Protein AF-A0AAW6PK52-F1 (afdb_monomer_lite)

Foldseek 3Di:
DPDLPDDDALADDPPQWAFAFKAKDFPVCSCVQQVFDDPVPFDDDDPCPPDDAGKGWRDPVVNVVVQVCCCPPVVGHMFMKTKTFNDLQPDDDPPQKHKAWPPVDPVGRVTMMIGGHNVCRSRMGIHGDDDDHHDYHDPVRHDD

Secondary structure (DSSP, 8-state):
---------TTS--TTPEEEEEEEEEGGGHHHHHH---GGG-PPSSS-TT-SSEEEBSSTHHHHHHHHHHHHHS---EEEEEEEES-GGGS-BTTTEEEEE-TT-GGGTT-EEEEE-GGGGGGEEEEE-----B-PPPGGGS--

Sequence (144 aa):
MPALLDRPSGDEIVKEWDMVGLHASASENLKSLQANLDPIFQGTRGREFLGPGFYAAPEIDVPTKIAGSIQLYDNKEATIFSVYTKSMARLKLGRDYDFSQFLDMPTQRNQMEIVFRTETYYLMAVRQVRSGRIVLPRSKEAPF

Organism: Pseudomonas putida (NCBI:txid303)

Structure (mmCIF, N/CA/C/O backbone):
data_AF-A0AAW6PK52-F1
#
_entry.id   AF-A0AAW6PK52-F1
#
loop_
_atom_site.group_PDB
_atom_site.id
_atom_site.type_symbol
_atom_site.label_atom_id
_atom_site.label_alt_id
_atom_site.label_comp_id
_atom_site.label_asym_id
_atom_site.label_entity_id
_atom_site.label_seq_id
_atom_site.pdbx_PDB_ins_code
_atom_site.Cartn_x
_atom_site.Cartn_y
_atom_site.Cartn_z
_atom_site.occupancy
_atom_site.B_iso_or_equiv
_atom_site.auth_seq_id
_atom_site.auth_comp_id
_atom_site.auth_asym_id
_atom_site.auth_atom_id
_atom_site.pdbx_PDB_model_num
ATOM 1 N N . MET A 1 1 ? -15.810 -24.885 7.264 1.00 34.66 1 MET A N 1
ATOM 2 C CA . MET A 1 1 ? -14.993 -23.919 6.498 1.00 34.66 1 MET A CA 1
ATOM 3 C C . MET A 1 1 ? -15.726 -22.588 6.527 1.00 34.66 1 MET A C 1
ATOM 5 O O . MET A 1 1 ? -16.923 -22.619 6.259 1.00 34.66 1 MET A O 1
ATOM 9 N N . PRO A 1 2 ? -15.110 -21.466 6.934 1.00 36.38 2 PRO A N 1
ATOM 10 C CA . PRO A 1 2 ? -15.804 -20.186 6.894 1.00 36.38 2 PRO A CA 1
ATOM 11 C C . PRO A 1 2 ? -16.074 -19.830 5.430 1.00 36.38 2 PRO A C 1
ATOM 13 O O . PRO A 1 2 ? -15.227 -20.075 4.571 1.00 36.38 2 PRO A O 1
ATOM 16 N N . ALA A 1 3 ? -17.267 -19.310 5.151 1.00 36.22 3 ALA A N 1
ATOM 17 C CA . ALA A 1 3 ? -17.675 -18.918 3.811 1.00 36.22 3 ALA A CA 1
ATOM 18 C C . ALA A 1 3 ? -16.675 -17.911 3.221 1.00 36.22 3 ALA A C 1
ATOM 20 O O . ALA A 1 3 ? -16.301 -16.938 3.881 1.00 36.22 3 ALA A O 1
ATOM 21 N N . LEU A 1 4 ? -16.248 -18.165 1.981 1.00 41.81 4 LEU A N 1
ATOM 22 C CA . LEU A 1 4 ? -15.546 -17.203 1.138 1.00 41.81 4 LEU A CA 1
ATOM 23 C C . LEU A 1 4 ? -16.415 -15.945 1.071 1.00 41.81 4 LEU A C 1
ATOM 25 O O . LEU A 1 4 ? -17.460 -15.944 0.430 1.00 41.81 4 LEU A O 1
ATOM 29 N N . LEU A 1 5 ? -16.025 -14.909 1.813 1.00 50.31 5 LEU A N 1
ATOM 30 C CA . LEU A 1 5 ? -16.656 -13.596 1.755 1.00 50.31 5 LEU A CA 1
ATOM 31 C C . LEU A 1 5 ? -16.760 -13.171 0.288 1.00 50.31 5 LEU A C 1
ATOM 33 O O . LEU A 1 5 ? -15.733 -13.171 -0.389 1.00 50.31 5 LEU A O 1
ATOM 37 N N . ASP A 1 6 ? -17.957 -12.770 -0.157 1.00 51.94 6 ASP A N 1
ATOM 38 C CA . ASP A 1 6 ? -18.175 -12.137 -1.462 1.00 51.94 6 ASP A CA 1
ATOM 39 C C . ASP A 1 6 ? -17.083 -11.088 -1.693 1.00 51.94 6 ASP A C 1
ATOM 41 O O . ASP A 1 6 ? -16.952 -10.109 -0.931 1.00 51.94 6 ASP A O 1
ATOM 45 N N . ARG A 1 7 ? -16.240 -11.363 -2.692 1.00 54.97 7 ARG A N 1
ATOM 46 C CA . ARG A 1 7 ? -15.204 -10.459 -3.176 1.00 54.97 7 ARG A CA 1
ATOM 47 C C . ARG A 1 7 ? -15.644 -9.923 -4.534 1.00 54.97 7 ARG A C 1
ATOM 49 O O . ARG A 1 7 ? -16.070 -10.708 -5.377 1.00 54.97 7 ARG A O 1
ATOM 56 N N . PRO A 1 8 ? -15.513 -8.613 -4.762 1.00 50.69 8 PRO A N 1
ATOM 57 C CA . PRO A 1 8 ? -15.840 -8.011 -6.045 1.00 50.69 8 PRO A CA 1
ATOM 58 C C . PRO A 1 8 ? -14.955 -8.579 -7.152 1.00 50.69 8 PRO A C 1
ATOM 60 O O . PRO A 1 8 ? -13.766 -8.841 -6.936 1.00 50.69 8 PRO A O 1
ATOM 63 N N . SER A 1 9 ? -15.525 -8.704 -8.348 1.00 53.12 9 SER A N 1
ATOM 64 C CA . SER A 1 9 ? -14.800 -9.095 -9.558 1.00 53.12 9 SER A CA 1
ATOM 65 C C . SER A 1 9 ? -13.652 -8.119 -9.893 1.00 53.12 9 SER A C 1
ATOM 67 O O . SER A 1 9 ? -13.562 -7.014 -9.344 1.00 53.12 9 SER A O 1
ATOM 69 N N . GLY A 1 10 ? -12.715 -8.545 -10.751 1.00 54.47 10 GLY A N 1
ATOM 70 C CA . GLY A 1 10 ? -11.453 -7.836 -11.033 1.00 54.47 10 GLY A CA 1
ATOM 71 C C . GLY A 1 10 ? -11.597 -6.419 -11.608 1.00 54.47 10 GLY A C 1
ATOM 72 O O . GLY A 1 10 ? -10.695 -5.604 -11.408 1.00 54.47 10 GLY A O 1
ATOM 73 N N . ASP A 1 11 ? -12.739 -6.111 -12.229 1.00 53.38 11 ASP A N 1
ATOM 74 C CA . ASP A 1 11 ? -12.999 -4.832 -12.911 1.00 53.38 11 ASP A CA 1
ATOM 75 C C . ASP A 1 11 ? -14.077 -3.972 -12.240 1.00 53.38 11 ASP A C 1
ATOM 77 O O . ASP A 1 11 ? -14.268 -2.803 -12.597 1.00 53.38 11 ASP A O 1
ATOM 81 N N . GLU A 1 12 ? -14.778 -4.516 -11.246 1.00 56.22 12 GLU A N 1
ATOM 82 C CA . GLU A 1 12 ? -15.795 -3.763 -10.532 1.00 56.22 12 GLU A CA 1
ATOM 83 C C . GLU A 1 12 ? -15.118 -2.754 -9.601 1.00 56.22 12 GLU A C 1
ATOM 85 O O . GLU A 1 12 ? -14.230 -3.101 -8.811 1.00 56.22 12 GLU A O 1
ATOM 90 N N . ILE A 1 13 ? -15.542 -1.485 -9.688 1.00 54.88 13 ILE A N 1
ATOM 91 C CA . ILE A 1 13 ? -15.312 -0.536 -8.596 1.00 54.88 13 ILE A CA 1
ATOM 92 C C . ILE A 1 13 ? -15.818 -1.244 -7.366 1.00 54.88 13 ILE A C 1
ATOM 94 O O . ILE A 1 13 ? -16.991 -1.622 -7.315 1.00 54.88 13 ILE A O 1
ATOM 98 N N . VAL A 1 14 ? -14.946 -1.403 -6.384 1.00 62.66 14 VAL A N 1
ATOM 99 C CA . VAL A 1 14 ? -15.393 -1.935 -5.125 1.00 62.66 14 VAL A CA 1
ATOM 100 C C . VAL A 1 14 ? -16.189 -0.845 -4.419 1.00 62.66 14 VAL A C 1
ATOM 102 O O . VAL A 1 14 ? -15.660 -0.067 -3.626 1.00 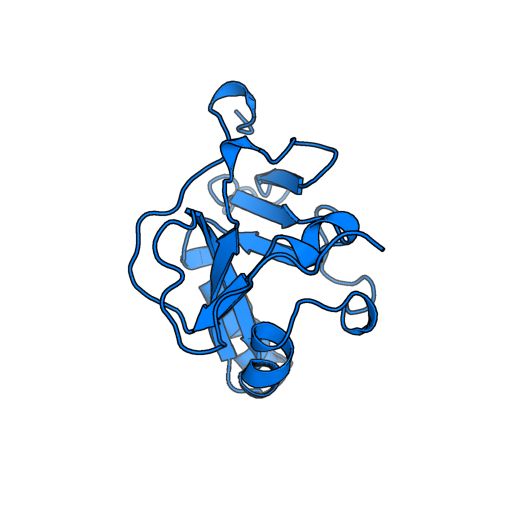62.66 14 VAL A O 1
ATOM 105 N N . LYS A 1 15 ? -17.463 -0.726 -4.800 1.00 64.44 15 LYS A N 1
ATOM 106 C CA . LYS A 1 15 ? -18.406 0.181 -4.165 1.00 64.44 15 LYS A CA 1
ATOM 107 C C . LYS A 1 15 ? -18.409 -0.179 -2.682 1.00 64.44 15 LYS A C 1
ATOM 109 O O . LYS A 1 15 ? -18.396 -1.357 -2.334 1.00 64.44 15 LYS A O 1
ATOM 114 N N . GLU A 1 16 ? -18.374 0.847 -1.838 1.00 79.44 16 GLU A N 1
ATOM 115 C CA . GLU A 1 16 ? -18.416 0.718 -0.374 1.00 79.44 16 GLU A CA 1
ATOM 116 C C . GLU A 1 16 ? -17.134 0.203 0.303 1.00 79.44 16 GLU A C 1
ATOM 118 O O . GLU A 1 16 ? -17.138 0.041 1.520 1.00 79.44 16 GLU A O 1
ATOM 123 N N . TRP A 1 17 ? -16.033 -0.026 -0.424 1.00 89.94 17 TRP A N 1
ATOM 124 C CA . TRP A 1 17 ? -14.738 -0.286 0.216 1.00 89.94 17 TRP A CA 1
ATOM 125 C C . TRP A 1 17 ? -13.913 0.989 0.342 1.00 89.94 17 TRP A C 1
ATOM 127 O O . TRP A 1 17 ? -13.950 1.881 -0.508 1.00 89.94 17 TRP A O 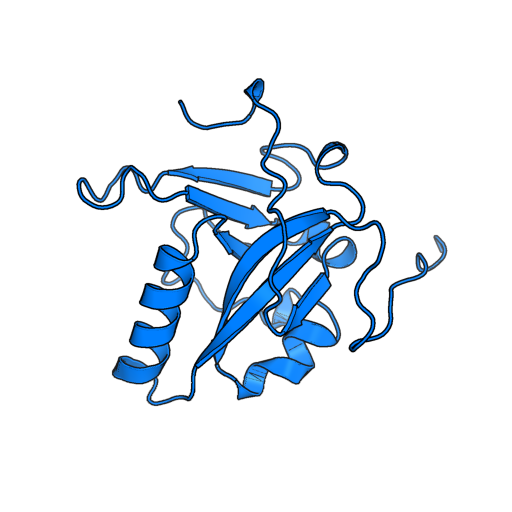1
ATOM 137 N N . ASP A 1 18 ? -13.112 1.027 1.397 1.00 93.06 18 ASP A N 1
ATOM 138 C CA . ASP A 1 18 ? -12.184 2.105 1.673 1.00 93.06 18 ASP A CA 1
ATOM 139 C C . ASP A 1 18 ? -10.969 1.968 0.754 1.00 93.06 18 ASP A C 1
ATOM 141 O O . ASP A 1 18 ? -10.269 0.954 0.781 1.00 93.06 18 ASP A O 1
ATOM 145 N N . MET A 1 19 ? -10.700 2.996 -0.052 1.00 93.88 19 MET A N 1
ATOM 146 C CA . MET A 1 19 ? -9.409 3.140 -0.721 1.00 93.88 19 MET A CA 1
ATOM 147 C C . MET A 1 19 ? -8.388 3.566 0.329 1.00 93.88 19 MET A C 1
ATOM 149 O O . MET A 1 19 ? -8.532 4.628 0.920 1.00 93.88 19 MET A O 1
ATOM 153 N N . VAL A 1 20 ? -7.369 2.754 0.575 1.00 94.62 20 VAL A N 1
ATOM 154 C CA . VAL A 1 20 ? -6.420 2.952 1.686 1.00 94.62 20 VAL A CA 1
ATOM 155 C C . VAL A 1 20 ? -5.040 3.397 1.226 1.00 94.62 20 VAL A C 1
ATOM 157 O O . VAL A 1 20 ? -4.246 3.856 2.036 1.00 94.62 20 VAL A O 1
ATOM 160 N N . GLY A 1 21 ? -4.756 3.315 -0.071 1.00 94.75 21 GLY A N 1
ATOM 161 C CA . GLY A 1 21 ? -3.505 3.817 -0.615 1.00 94.75 21 GLY A CA 1
ATOM 162 C C . GLY A 1 21 ? -3.303 3.457 -2.076 1.00 94.75 21 GLY A C 1
ATOM 163 O O . GLY A 1 21 ? -4.211 2.992 -2.772 1.00 94.75 21 GLY A O 1
ATOM 164 N N . LEU A 1 22 ? -2.079 3.687 -2.518 1.00 94.94 22 LEU A N 1
ATOM 165 C CA . LEU A 1 22 ? -1.605 3.502 -3.874 1.00 94.94 22 LEU A CA 1
ATOM 166 C C . LEU A 1 22 ? -0.359 2.615 -3.860 1.00 94.94 22 LEU A C 1
ATOM 168 O O . LEU A 1 22 ? 0.482 2.733 -2.973 1.00 94.94 22 LEU A O 1
ATOM 172 N N . HIS A 1 23 ? -0.229 1.744 -4.852 1.00 94.00 23 HIS A N 1
ATOM 173 C CA . HIS A 1 23 ? 0.887 0.809 -4.989 1.00 94.00 23 HIS A CA 1
ATOM 174 C C . HIS A 1 23 ? 1.451 0.881 -6.407 1.00 94.00 23 HIS A C 1
ATOM 176 O O . HIS A 1 23 ? 0.679 0.910 -7.358 1.00 94.00 23 HIS A O 1
ATOM 182 N N . ALA A 1 24 ? 2.771 0.884 -6.575 1.00 92.94 24 ALA A N 1
ATOM 183 C CA . ALA A 1 24 ? 3.404 0.815 -7.891 1.00 92.94 24 ALA A CA 1
ATOM 184 C C . ALA A 1 24 ? 4.004 -0.572 -8.130 1.00 92.94 24 ALA A C 1
ATOM 186 O O . ALA A 1 24 ? 4.691 -1.110 -7.266 1.00 92.94 24 ALA A O 1
ATOM 187 N N . SER A 1 25 ? 3.776 -1.129 -9.319 1.00 92.12 25 SER A N 1
ATOM 188 C CA . SER A 1 25 ? 4.364 -2.404 -9.739 1.00 92.12 25 SER A CA 1
ATOM 189 C C . SER A 1 25 ? 4.622 -2.427 -11.243 1.00 92.12 25 SER A C 1
ATOM 191 O O . SER A 1 25 ? 4.135 -1.569 -11.981 1.00 92.12 25 SER A O 1
ATOM 193 N N . ALA A 1 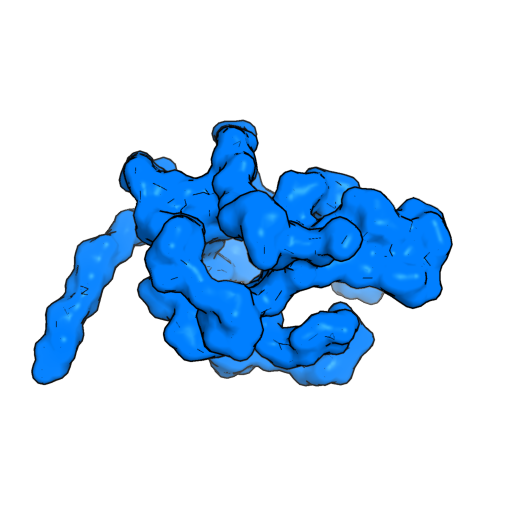26 ? 5.363 -3.430 -11.712 1.00 92.00 26 ALA A N 1
ATOM 194 C CA . ALA A 1 26 ? 5.481 -3.698 -13.139 1.00 92.00 26 ALA A CA 1
ATOM 195 C C . ALA A 1 26 ? 4.103 -4.047 -13.726 1.00 92.00 26 ALA A C 1
ATOM 197 O O . ALA A 1 26 ? 3.320 -4.784 -13.126 1.00 92.00 26 ALA A O 1
ATOM 198 N N . SER A 1 27 ? 3.808 -3.537 -14.918 1.00 91.50 27 SER A N 1
ATOM 199 C CA . SER A 1 27 ? 2.492 -3.655 -15.561 1.00 91.50 27 SER A CA 1
ATOM 200 C C . SER A 1 27 ? 2.107 -5.109 -15.859 1.00 91.50 27 SER A C 1
ATOM 202 O O . SER A 1 27 ? 0.932 -5.463 -15.830 1.00 91.50 27 SER A O 1
ATOM 204 N N . GLU A 1 28 ? 3.093 -5.983 -16.070 1.00 91.25 28 GLU A N 1
ATOM 205 C CA . GLU A 1 28 ? 2.897 -7.430 -16.230 1.00 91.25 28 GLU A CA 1
ATOM 206 C C . GLU A 1 28 ? 2.298 -8.111 -14.984 1.00 91.25 28 GLU A C 1
ATOM 208 O O . GLU A 1 28 ? 1.603 -9.121 -15.111 1.00 91.25 28 GLU A O 1
ATOM 213 N N . ASN A 1 29 ? 2.468 -7.520 -13.794 1.00 88.69 29 ASN A N 1
ATOM 214 C CA . ASN A 1 29 ? 1.899 -8.022 -12.540 1.00 88.69 29 ASN A CA 1
ATOM 215 C C . ASN A 1 29 ? 0.415 -7.660 -12.364 1.00 88.69 29 ASN A C 1
ATOM 217 O O . ASN A 1 29 ? -0.193 -8.044 -11.369 1.00 88.69 29 ASN A O 1
ATOM 221 N N . LEU A 1 30 ? -0.200 -6.934 -13.307 1.00 86.56 30 LEU A N 1
ATOM 222 C CA . LEU A 1 30 ? -1.608 -6.521 -13.233 1.00 86.56 30 LEU A CA 1
ATOM 223 C C . LEU A 1 30 ? -2.534 -7.697 -12.887 1.00 86.56 30 LEU A C 1
ATOM 225 O O . LEU A 1 30 ? -3.320 -7.615 -11.944 1.00 86.56 30 LEU A O 1
ATOM 229 N N . LYS A 1 31 ? -2.414 -8.806 -13.628 1.00 85.38 31 LYS A N 1
ATOM 230 C CA . LYS A 1 31 ? -3.294 -9.969 -13.452 1.00 85.38 31 LYS A CA 1
ATOM 231 C C . LYS A 1 31 ? -3.104 -10.636 -12.093 1.00 85.38 31 LYS A C 1
ATOM 233 O O . LYS A 1 31 ? -4.096 -11.010 -11.478 1.00 85.38 31 LYS A O 1
ATOM 238 N N . SER A 1 32 ? -1.864 -10.779 -11.620 1.00 85.38 32 SER A N 1
ATOM 239 C CA . SER A 1 32 ? -1.595 -11.395 -10.315 1.00 85.38 32 SER A CA 1
ATOM 240 C C . SER A 1 32 ? -2.094 -10.507 -9.176 1.00 85.38 32 SER A C 1
ATOM 242 O O . SER A 1 32 ? -2.820 -10.987 -8.310 1.00 85.38 32 SER A O 1
ATOM 244 N N . LEU A 1 33 ? -1.815 -9.202 -9.230 1.00 86.88 33 LEU A N 1
ATOM 245 C CA . LEU A 1 33 ? -2.265 -8.232 -8.228 1.00 86.88 33 LEU A CA 1
ATOM 246 C C . LEU A 1 33 ? -3.795 -8.142 -8.135 1.00 86.88 33 LEU A C 1
ATOM 248 O O . LEU A 1 33 ? -4.343 -8.044 -7.037 1.00 86.88 33 LEU A O 1
ATOM 252 N N . GLN A 1 34 ? -4.501 -8.194 -9.268 1.00 84.44 34 GLN A N 1
ATOM 253 C CA . GLN A 1 34 ? -5.966 -8.152 -9.286 1.00 84.44 34 GLN A CA 1
ATOM 254 C C . GLN A 1 34 ? -6.618 -9.476 -8.873 1.00 84.44 34 GLN A C 1
ATOM 256 O O . GLN A 1 34 ? -7.730 -9.447 -8.339 1.00 84.44 34 GLN A O 1
ATOM 261 N N . ALA A 1 35 ? -5.958 -10.614 -9.128 1.00 78.38 35 ALA A N 1
ATOM 262 C CA . ALA A 1 35 ? -6.509 -11.937 -8.853 1.00 78.38 35 ALA A CA 1
ATOM 263 C C . ALA A 1 35 ? -6.623 -12.211 -7.353 1.00 78.38 35 ALA A C 1
ATOM 265 O O . ALA A 1 35 ? -7.663 -12.706 -6.937 1.00 78.38 35 ALA A O 1
ATOM 266 N N . ASN A 1 36 ? -5.581 -11.899 -6.575 1.00 74.06 36 ASN A N 1
ATOM 267 C CA . ASN A 1 36 ? -5.530 -11.789 -5.112 1.00 74.06 36 ASN A CA 1
ATOM 268 C C . ASN A 1 36 ? -4.075 -11.498 -4.719 1.00 74.06 36 ASN A C 1
ATOM 270 O O . ASN A 1 36 ? -3.150 -11.970 -5.379 1.00 74.06 36 ASN A O 1
ATOM 274 N N . LEU A 1 37 ? -3.863 -10.807 -3.598 1.00 85.00 37 LEU A N 1
ATOM 275 C CA . LEU A 1 37 ? -2.534 -10.777 -2.997 1.00 85.00 37 LEU A CA 1
ATOM 276 C C . LEU A 1 37 ? -2.189 -12.176 -2.479 1.00 85.00 37 LEU A C 1
ATOM 278 O O . LEU A 1 37 ? -2.881 -12.709 -1.609 1.00 85.00 37 LEU A O 1
ATOM 282 N N . ASP A 1 38 ? -1.127 -12.758 -3.025 1.00 82.69 38 ASP A N 1
ATOM 283 C CA . ASP A 1 38 ? -0.623 -14.064 -2.622 1.00 82.69 38 ASP A CA 1
ATOM 284 C C . ASP A 1 38 ? 0.744 -13.892 -1.939 1.00 82.69 38 ASP A C 1
ATOM 286 O O . ASP A 1 38 ? 1.657 -13.306 -2.536 1.00 82.69 38 ASP A O 1
ATOM 290 N N . PRO A 1 39 ? 0.910 -14.392 -0.701 1.00 80.94 39 PRO A N 1
ATOM 291 C CA . PRO A 1 39 ? 2.185 -14.362 0.007 1.00 80.94 39 PRO A CA 1
ATOM 292 C C . PRO A 1 39 ? 3.350 -14.972 -0.779 1.00 80.94 39 PRO A C 1
ATOM 294 O O . PRO A 1 39 ? 4.485 -14.547 -0.586 1.00 80.94 39 PRO A O 1
ATOM 297 N N . ILE A 1 40 ? 3.100 -15.933 -1.679 1.00 79.94 40 ILE A N 1
ATOM 298 C CA . ILE A 1 40 ? 4.167 -16.576 -2.464 1.00 79.94 40 ILE A CA 1
ATOM 299 C C . ILE A 1 40 ? 4.842 -15.617 -3.451 1.00 79.94 40 ILE A C 1
ATOM 301 O O . ILE A 1 40 ? 5.975 -15.861 -3.858 1.00 79.94 40 ILE A O 1
ATOM 305 N N . PHE A 1 41 ? 4.151 -14.543 -3.850 1.00 77.25 41 PHE A N 1
ATOM 306 C CA . PH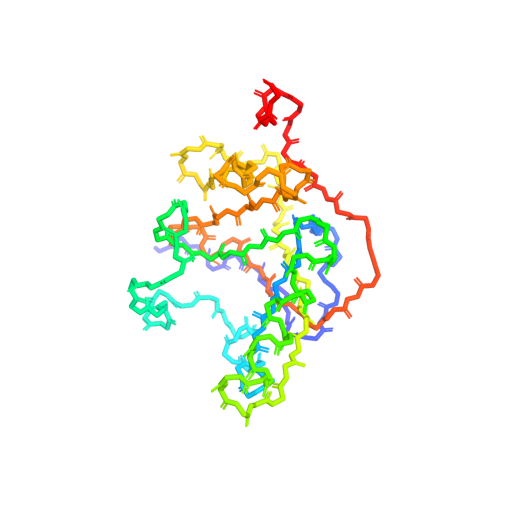E A 1 41 ? 4.686 -13.514 -4.746 1.00 77.25 41 PHE A CA 1
ATOM 307 C C . PHE A 1 41 ? 5.311 -12.345 -3.986 1.00 77.25 41 PHE A C 1
ATOM 309 O O . PHE A 1 41 ? 5.784 -11.391 -4.606 1.00 77.25 41 PHE A O 1
ATOM 316 N N . GLN A 1 42 ? 5.324 -12.399 -2.653 1.00 72.88 42 GLN A N 1
ATOM 317 C CA . GLN A 1 42 ? 6.063 -11.439 -1.861 1.00 72.88 42 GLN A CA 1
ATOM 318 C C . GLN A 1 42 ? 7.560 -11.653 -2.121 1.00 72.88 42 GLN A C 1
ATOM 320 O O . GLN A 1 42 ? 8.111 -12.714 -1.827 1.00 72.88 42 GLN A O 1
ATOM 325 N N . GLY A 1 43 ? 8.195 -10.661 -2.750 1.00 64.69 43 GLY A N 1
ATOM 326 C CA . GLY A 1 43 ? 9.610 -10.721 -3.106 1.00 64.69 43 GLY A CA 1
ATOM 327 C C . GLY A 1 43 ? 10.518 -10.928 -1.890 1.00 64.69 43 GLY A C 1
ATOM 328 O O . GLY A 1 43 ? 10.118 -10.767 -0.738 1.00 64.69 43 GLY A O 1
ATOM 329 N N . THR A 1 44 ? 11.775 -11.282 -2.141 1.00 52.31 44 THR A N 1
ATOM 330 C CA . THR A 1 44 ? 12.788 -11.381 -1.088 1.00 52.31 44 THR A CA 1
ATOM 331 C C . THR A 1 44 ? 13.202 -10.002 -0.564 1.00 52.31 44 THR A C 1
ATOM 333 O O . THR A 1 44 ? 13.181 -9.003 -1.283 1.00 52.31 44 THR A O 1
ATOM 336 N N . ARG A 1 45 ? 13.598 -9.962 0.719 1.00 52.22 45 ARG A N 1
ATOM 337 C CA . ARG A 1 45 ? 14.050 -8.763 1.446 1.00 52.22 45 ARG A CA 1
ATOM 338 C C . ARG A 1 45 ? 15.047 -7.942 0.623 1.00 52.22 45 ARG A C 1
ATOM 340 O O . ARG A 1 45 ? 16.129 -8.424 0.301 1.00 52.22 45 ARG A O 1
ATOM 347 N N . GLY A 1 46 ? 14.703 -6.685 0.351 1.00 50.53 46 GLY A N 1
ATOM 348 C CA . GLY A 1 46 ? 15.604 -5.759 -0.343 1.00 50.53 46 GLY A CA 1
ATOM 349 C C . GLY A 1 46 ? 15.197 -4.285 -0.301 1.00 50.53 46 GLY A C 1
ATOM 350 O O . GLY A 1 46 ? 16.064 -3.427 -0.424 1.00 50.53 46 GLY A O 1
ATOM 351 N N . ARG A 1 47 ? 13.907 -3.971 -0.097 1.00 54.81 47 ARG A N 1
ATOM 352 C CA . ARG A 1 47 ? 13.395 -2.585 0.011 1.00 54.81 47 ARG A CA 1
ATOM 353 C C . ARG A 1 47 ? 12.335 -2.393 1.107 1.00 54.81 47 ARG A C 1
ATOM 355 O O . ARG A 1 47 ? 11.618 -1.403 1.113 1.00 54.81 47 ARG A O 1
ATOM 362 N N . GLU A 1 48 ? 12.219 -3.357 2.014 1.00 63.88 48 GLU A N 1
ATOM 363 C CA . GLU A 1 48 ? 11.196 -3.370 3.059 1.00 63.88 48 GLU A CA 1
ATOM 364 C C . GLU A 1 48 ? 11.648 -2.551 4.279 1.00 63.88 48 GLU A C 1
ATOM 366 O O . GLU A 1 48 ? 12.262 -3.096 5.196 1.00 63.88 48 GLU A O 1
ATOM 371 N N . PHE A 1 49 ? 11.362 -1.247 4.309 1.00 66.00 49 PHE A N 1
ATOM 372 C CA . PHE A 1 49 ? 11.723 -0.389 5.450 1.00 66.00 49 PHE A CA 1
ATOM 373 C C . PHE A 1 49 ? 10.940 -0.724 6.728 1.00 66.00 49 PHE A C 1
ATOM 375 O O . PHE A 1 49 ? 11.446 -0.542 7.831 1.00 66.00 49 PHE A O 1
ATOM 382 N N . LEU A 1 50 ? 9.725 -1.261 6.588 1.00 71.50 50 LEU A N 1
ATOM 383 C CA . LEU A 1 50 ? 8.821 -1.598 7.698 1.00 71.50 50 LEU A CA 1
ATOM 384 C C . LEU A 1 50 ? 8.643 -3.124 7.856 1.00 71.50 50 LEU A C 1
ATOM 386 O O . LEU A 1 50 ? 7.781 -3.612 8.595 1.00 71.50 50 LEU A O 1
ATOM 390 N N . GLY A 1 51 ? 9.502 -3.895 7.181 1.00 78.31 51 GLY A N 1
ATOM 391 C CA . GLY A 1 51 ? 9.498 -5.353 7.178 1.00 78.31 51 GLY A CA 1
ATOM 392 C C . GLY A 1 51 ? 8.518 -5.974 6.173 1.00 78.31 51 GLY A C 1
ATOM 393 O O . GLY A 1 51 ? 7.990 -5.285 5.299 1.00 78.31 51 GLY A O 1
ATOM 394 N N . PRO A 1 52 ? 8.270 -7.288 6.276 1.00 82.75 52 PRO A N 1
ATOM 395 C CA . PRO A 1 52 ? 7.495 -8.009 5.279 1.00 82.75 52 PRO A CA 1
ATOM 396 C C . PRO A 1 52 ? 6.033 -7.560 5.248 1.00 82.75 52 PRO A C 1
ATOM 398 O O . PRO A 1 52 ? 5.361 -7.524 6.284 1.00 82.75 52 PRO A O 1
ATOM 401 N N . GLY A 1 53 ? 5.542 -7.284 4.040 1.00 89.06 53 GLY A N 1
ATOM 402 C CA . GLY A 1 53 ? 4.130 -7.101 3.741 1.00 89.06 53 GLY A CA 1
ATOM 403 C C . GLY A 1 53 ? 3.886 -6.508 2.355 1.00 89.06 53 GLY A C 1
ATOM 404 O O . GLY A 1 53 ? 4.791 -6.401 1.526 1.00 89.06 53 GLY A O 1
ATOM 405 N N . PHE A 1 54 ? 2.641 -6.107 2.120 1.00 91.50 54 PHE A N 1
ATOM 406 C CA . PHE A 1 54 ? 2.229 -5.416 0.907 1.00 91.50 54 PHE A CA 1
ATOM 407 C C . PHE A 1 54 ? 2.207 -3.908 1.152 1.00 91.50 54 PHE A C 1
ATOM 409 O O . PHE A 1 54 ? 1.449 -3.418 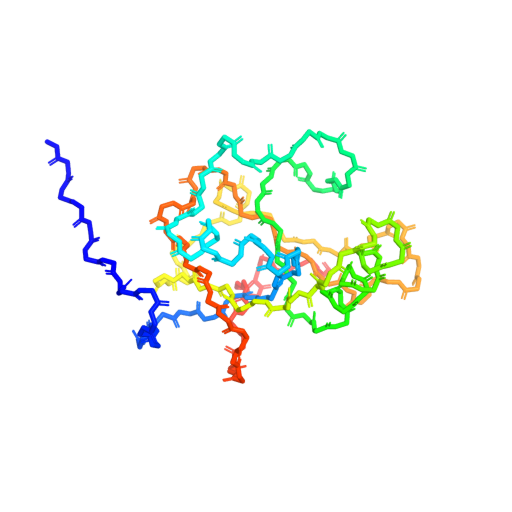1.990 1.00 91.50 54 PHE A O 1
ATOM 416 N N . TYR A 1 55 ? 3.052 -3.188 0.420 1.00 91.50 55 TYR A N 1
ATOM 417 C CA . TYR A 1 55 ? 3.295 -1.762 0.610 1.00 91.50 55 TYR A CA 1
ATOM 418 C C . TYR A 1 55 ? 2.303 -0.920 -0.188 1.00 91.50 55 TYR A C 1
ATOM 420 O O . TYR A 1 55 ? 2.092 -1.155 -1.380 1.00 91.50 55 TYR A O 1
ATOM 428 N N . ALA A 1 56 ? 1.742 0.097 0.451 1.00 93.50 56 ALA A N 1
ATOM 429 C CA . ALA A 1 56 ? 0.956 1.138 -0.188 1.00 93.50 56 ALA A CA 1
ATOM 430 C C . ALA A 1 56 ? 1.280 2.495 0.441 1.00 93.50 56 ALA A C 1
ATOM 432 O O . ALA A 1 56 ? 1.648 2.571 1.608 1.00 93.50 56 ALA A O 1
ATOM 433 N N . ALA A 1 57 ? 1.086 3.573 -0.306 1.00 92.69 57 ALA A N 1
ATOM 434 C CA . ALA A 1 57 ? 1.262 4.931 0.194 1.00 92.69 57 ALA A CA 1
ATOM 435 C C . ALA A 1 57 ? -0.013 5.755 -0.024 1.00 92.69 57 ALA A C 1
ATOM 437 O O . ALA A 1 57 ? -0.671 5.594 -1.059 1.00 92.69 57 ALA A O 1
ATOM 438 N N . PRO A 1 58 ? -0.396 6.623 0.924 1.00 91.88 58 PRO A N 1
ATOM 439 C CA . PRO A 1 58 ? -1.522 7.516 0.730 1.00 91.88 58 PRO A CA 1
ATOM 440 C C . PRO A 1 58 ? -1.189 8.665 -0.233 1.00 91.88 58 PRO A C 1
ATOM 442 O O . PRO A 1 58 ? -2.081 9.160 -0.916 1.00 91.88 58 PRO A O 1
ATOM 445 N N . GLU A 1 59 ? 0.071 9.084 -0.348 1.00 89.94 59 GLU A N 1
ATOM 446 C CA . GLU A 1 59 ? 0.473 10.114 -1.304 1.00 89.94 59 GLU A CA 1
ATOM 447 C C . GLU A 1 59 ? 1.001 9.522 -2.623 1.00 89.94 59 GLU A C 1
ATOM 449 O O . GLU A 1 59 ? 1.714 8.520 -2.649 1.00 89.94 59 GLU A O 1
ATOM 454 N N . ILE A 1 60 ? 0.648 10.149 -3.751 1.00 90.12 60 ILE A N 1
ATOM 455 C CA . ILE A 1 60 ? 0.974 9.666 -5.109 1.00 90.12 60 ILE A CA 1
ATOM 456 C C . ILE A 1 60 ? 2.472 9.737 -5.443 1.00 90.12 60 ILE A C 1
ATOM 458 O O . ILE A 1 60 ? 2.963 9.013 -6.311 1.00 90.12 60 ILE A O 1
ATOM 462 N N . ASP A 1 61 ? 3.222 10.595 -4.767 1.00 89.38 61 ASP A N 1
ATOM 463 C CA . ASP A 1 61 ? 4.644 10.823 -4.992 1.00 89.38 61 ASP A CA 1
ATOM 464 C C . ASP A 1 61 ? 5.506 9.613 -4.615 1.00 89.38 61 ASP A C 1
ATOM 466 O O . ASP A 1 61 ? 6.479 9.339 -5.321 1.00 89.38 61 ASP A O 1
ATOM 470 N N . VAL A 1 62 ? 5.136 8.831 -3.592 1.00 88.56 62 VAL A N 1
ATOM 471 C CA . VAL A 1 62 ? 5.866 7.598 -3.237 1.00 88.56 62 VAL A CA 1
ATOM 472 C C . VAL A 1 62 ? 5.730 6.527 -4.336 1.00 88.56 62 VAL A C 1
ATOM 474 O O . VAL A 1 62 ? 6.756 6.123 -4.892 1.00 88.56 62 VAL A O 1
ATOM 477 N N . PRO A 1 63 ? 4.518 6.116 -4.770 1.00 90.88 63 PRO A N 1
ATOM 478 C CA . PRO A 1 63 ? 4.355 5.182 -5.881 1.00 90.88 63 PRO A CA 1
ATOM 479 C C . PRO A 1 63 ? 4.952 5.709 -7.186 1.00 90.88 63 PRO A C 1
ATOM 481 O O . PRO A 1 63 ? 5.495 4.926 -7.956 1.00 90.88 63 PRO A O 1
ATOM 484 N N . THR A 1 64 ? 4.914 7.022 -7.433 1.00 91.81 64 THR A N 1
ATOM 485 C CA . THR A 1 64 ? 5.525 7.617 -8.635 1.00 91.81 64 THR A CA 1
ATOM 486 C C . THR A 1 64 ? 7.045 7.427 -8.651 1.00 91.81 64 THR A C 1
ATOM 488 O O . THR A 1 64 ? 7.603 7.024 -9.672 1.00 91.81 64 THR A O 1
ATOM 491 N N . LYS A 1 65 ? 7.730 7.640 -7.519 1.00 89.44 65 LYS A N 1
ATOM 492 C CA . LYS A 1 65 ? 9.177 7.374 -7.393 1.00 89.44 65 LYS A CA 1
ATOM 493 C C . LYS A 1 65 ? 9.510 5.894 -7.595 1.00 89.44 65 LYS A C 1
ATOM 495 O O . LYS A 1 65 ? 10.498 5.564 -8.257 1.00 89.44 65 LYS A O 1
ATOM 500 N N . ILE A 1 66 ? 8.687 5.002 -7.043 1.00 89.31 66 ILE A N 1
ATOM 501 C CA . ILE A 1 66 ? 8.856 3.552 -7.204 1.00 89.31 66 ILE A CA 1
ATOM 502 C C . ILE A 1 66 ? 8.642 3.151 -8.669 1.00 89.31 66 ILE A C 1
ATOM 504 O O . ILE A 1 66 ? 9.467 2.426 -9.219 1.00 89.31 66 ILE A O 1
ATOM 508 N N . ALA A 1 67 ? 7.604 3.671 -9.327 1.00 91.31 67 ALA A N 1
ATOM 509 C CA . ALA A 1 67 ? 7.335 3.432 -10.743 1.00 91.31 67 ALA A CA 1
ATOM 510 C C . ALA A 1 67 ? 8.509 3.876 -11.631 1.00 91.31 67 ALA A C 1
ATOM 512 O O . ALA A 1 67 ? 8.967 3.101 -12.469 1.00 91.31 67 ALA A O 1
ATOM 513 N N . GLY A 1 68 ? 9.065 5.068 -11.384 1.00 91.38 68 GLY A N 1
ATOM 514 C CA . GLY A 1 68 ? 10.261 5.538 -12.087 1.00 91.38 68 GLY A CA 1
ATOM 515 C C . GLY A 1 68 ? 11.486 4.648 -11.844 1.00 91.38 68 GLY A C 1
ATOM 516 O O . GLY A 1 68 ? 12.265 4.404 -12.760 1.00 91.38 68 GLY A O 1
ATOM 517 N N . SER A 1 69 ? 11.630 4.095 -10.636 1.00 88.56 69 SER A N 1
ATOM 518 C CA . SER A 1 69 ? 12.703 3.142 -10.322 1.00 88.56 69 SER A CA 1
ATOM 519 C C . SER A 1 69 ? 12.534 1.807 -11.056 1.00 88.56 69 SER A C 1
ATOM 521 O O . SER A 1 69 ? 13.521 1.257 -11.531 1.00 88.56 69 SER A O 1
ATOM 523 N N . ILE A 1 70 ? 11.305 1.293 -11.179 1.00 90.62 70 ILE A N 1
ATOM 524 C CA . ILE A 1 70 ? 11.002 0.078 -11.960 1.00 90.62 70 ILE A CA 1
ATOM 525 C C . ILE A 1 70 ? 11.354 0.304 -13.437 1.00 90.62 70 ILE A C 1
ATOM 527 O O . ILE A 1 70 ? 12.014 -0.528 -14.055 1.00 90.62 70 ILE A O 1
ATOM 531 N N . GLN A 1 71 ? 10.977 1.457 -13.993 1.00 92.50 71 GLN A N 1
ATOM 532 C CA . GLN A 1 71 ? 11.307 1.807 -15.376 1.00 92.50 71 GLN A CA 1
ATOM 533 C C . GLN A 1 71 ? 12.819 1.936 -15.592 1.00 92.50 71 GLN A C 1
ATOM 535 O O . GLN A 1 71 ? 13.346 1.395 -16.559 1.00 92.50 71 GLN A O 1
ATOM 540 N N . LEU A 1 72 ? 13.526 2.612 -14.682 1.00 92.44 72 LEU A N 1
ATOM 541 C CA . LEU A 1 72 ? 14.957 2.883 -14.819 1.00 92.44 72 LEU A CA 1
ATOM 542 C C . LEU A 1 72 ? 15.839 1.649 -14.585 1.00 92.44 72 LEU A C 1
ATOM 544 O O . LEU A 1 72 ? 16.786 1.430 -15.336 1.00 92.44 72 LEU A O 1
ATOM 548 N N . TYR A 1 73 ? 15.572 0.881 -13.527 1.00 90.94 73 TYR A N 1
ATOM 549 C CA . TYR A 1 73 ? 16.465 -0.193 -13.077 1.00 90.94 73 TYR A CA 1
ATOM 550 C C . TYR A 1 73 ? 16.030 -1.577 -13.547 1.00 90.94 73 TYR A C 1
ATOM 552 O O . TYR A 1 73 ? 16.888 -2.409 -13.839 1.00 90.94 73 TYR A O 1
ATOM 560 N N . ASP A 1 74 ? 14.722 -1.815 -13.654 1.00 88.19 74 ASP A N 1
ATOM 561 C CA . ASP A 1 74 ? 14.197 -3.120 -14.056 1.00 88.19 74 ASP A CA 1
ATOM 562 C C . ASP A 1 74 ? 13.866 -3.158 -15.559 1.00 88.19 74 ASP A C 1
ATOM 564 O O . ASP A 1 74 ? 13.581 -4.230 -16.090 1.00 88.19 74 ASP A O 1
ATOM 568 N N . ASN A 1 75 ? 13.928 -2.007 -16.249 1.00 92.75 75 ASN A N 1
ATOM 569 C CA . ASN A 1 75 ? 13.590 -1.832 -17.667 1.00 92.75 75 ASN A CA 1
ATOM 570 C C . ASN A 1 75 ? 12.194 -2.388 -18.012 1.00 92.75 75 ASN A C 1
ATOM 572 O O . ASN A 1 75 ? 12.005 -3.093 -19.006 1.00 92.75 75 ASN A O 1
ATOM 576 N N . LYS A 1 76 ? 11.217 -2.106 -17.143 1.00 92.56 76 LYS A N 1
ATOM 577 C CA . LYS A 1 76 ? 9.826 -2.559 -17.268 1.00 92.56 76 LYS A CA 1
ATOM 578 C C . LYS A 1 76 ? 8.863 -1.385 -17.252 1.00 92.56 76 LYS A C 1
ATOM 580 O O . LYS A 1 76 ? 9.057 -0.419 -16.521 1.00 92.56 76 LYS A O 1
ATOM 585 N N . GLU A 1 77 ? 7.762 -1.526 -17.981 1.00 94.81 77 GLU A N 1
ATOM 586 C CA . GLU A 1 77 ? 6.633 -0.607 -17.860 1.00 94.81 77 GLU A CA 1
ATOM 587 C C . GLU A 1 77 ? 6.038 -0.684 -16.455 1.00 94.81 77 GLU A C 1
ATOM 589 O O . GLU A 1 77 ? 5.668 -1.767 -15.994 1.00 94.81 77 GLU A O 1
ATOM 594 N N . ALA A 1 78 ? 5.889 0.457 -15.789 1.00 93.50 78 ALA A N 1
ATOM 595 C CA . ALA A 1 78 ? 5.326 0.538 -14.449 1.00 93.50 78 ALA A CA 1
ATOM 596 C C . ALA A 1 78 ? 3.880 1.045 -14.481 1.00 93.50 78 ALA A C 1
ATOM 598 O O . ALA A 1 78 ? 3.533 1.940 -15.245 1.00 93.50 78 ALA A O 1
ATOM 599 N N . THR A 1 79 ? 3.044 0.494 -13.606 1.00 93.81 79 THR A N 1
ATOM 600 C CA . THR A 1 79 ? 1.661 0.924 -13.390 1.00 93.81 79 THR A CA 1
ATOM 601 C C . THR A 1 79 ? 1.453 1.233 -11.910 1.00 93.81 79 THR A C 1
ATOM 603 O O . THR A 1 79 ? 1.961 0.528 -11.036 1.00 93.81 79 THR A O 1
ATOM 606 N N . ILE A 1 80 ? 0.686 2.288 -11.629 1.00 93.88 80 ILE A N 1
ATOM 607 C CA . ILE A 1 80 ? 0.192 2.598 -10.285 1.00 93.88 80 ILE A CA 1
ATOM 608 C C . ILE A 1 80 ? -1.212 2.003 -10.132 1.00 93.88 80 ILE A C 1
ATOM 610 O O . ILE A 1 80 ? -2.044 2.057 -11.039 1.00 93.88 80 ILE A O 1
ATOM 614 N N . PHE A 1 81 ? -1.467 1.435 -8.965 1.00 93.69 81 PHE A N 1
ATOM 615 C CA . PHE A 1 81 ? -2.677 0.727 -8.590 1.00 93.69 81 PHE A CA 1
ATOM 616 C C . PHE A 1 81 ? -3.305 1.373 -7.359 1.00 93.69 81 PHE A C 1
ATOM 618 O O . PHE A 1 81 ? -2.596 1.849 -6.475 1.00 93.69 81 PHE A O 1
ATOM 625 N N . SER A 1 82 ? -4.630 1.335 -7.274 1.00 93.56 82 SER A N 1
ATOM 626 C CA . SER A 1 82 ? -5.377 1.685 -6.068 1.00 93.56 82 SER A CA 1
ATOM 627 C C . SER A 1 82 ? -5.562 0.445 -5.191 1.00 93.56 82 SER A C 1
ATOM 629 O O . SER A 1 82 ? -5.903 -0.634 -5.685 1.00 93.56 82 SER A O 1
ATOM 631 N N . VAL A 1 83 ? -5.355 0.607 -3.885 1.00 93.94 83 VAL A N 1
ATOM 632 C CA . VAL A 1 83 ? -5.451 -0.454 -2.876 1.00 93.94 83 VAL A CA 1
ATOM 633 C C . VAL A 1 83 ? -6.675 -0.206 -2.001 1.00 93.94 83 VAL A C 1
ATOM 635 O O . VAL A 1 83 ? -6.875 0.907 -1.513 1.00 93.94 83 VAL A O 1
ATOM 638 N N . TYR A 1 84 ? -7.485 -1.242 -1.795 1.00 93.69 84 TYR A N 1
ATOM 639 C CA . TYR A 1 84 ? -8.765 -1.170 -1.095 1.00 93.69 84 TYR A CA 1
ATOM 640 C C . TYR A 1 84 ? -8.875 -2.205 0.021 1.00 93.69 84 TYR A C 1
ATOM 642 O O . TYR A 1 84 ? -8.313 -3.296 -0.077 1.00 93.69 84 TYR A O 1
ATOM 650 N N . THR A 1 85 ? -9.694 -1.905 1.029 1.00 93.00 85 THR A N 1
ATOM 651 C CA . THR A 1 85 ? -10.172 -2.865 2.034 1.00 93.00 85 THR A CA 1
ATOM 652 C C . THR A 1 85 ? -11.644 -2.620 2.376 1.00 93.00 85 THR A C 1
ATOM 654 O O . THR A 1 85 ? -12.136 -1.506 2.227 1.00 93.00 85 THR A O 1
ATOM 657 N N . LYS A 1 86 ? -12.368 -3.640 2.864 1.00 90.25 86 LYS A N 1
ATOM 658 C CA . LYS A 1 86 ? -13.797 -3.513 3.233 1.00 90.25 86 LYS A CA 1
ATOM 659 C C . LYS A 1 86 ? -14.057 -2.392 4.233 1.00 90.25 86 LYS A C 1
ATOM 661 O O . LYS A 1 86 ? -15.107 -1.767 4.188 1.00 90.25 86 LYS A O 1
ATOM 666 N N . SER A 1 87 ? -13.153 -2.212 5.192 1.00 91.56 87 SER A N 1
ATOM 667 C CA . SER A 1 87 ? -13.257 -1.147 6.184 1.00 91.56 87 SER A CA 1
ATOM 668 C C . SER A 1 87 ? -11.922 -0.957 6.891 1.00 91.56 87 SER A C 1
ATOM 670 O O . SER A 1 87 ? -11.503 -1.817 7.670 1.00 91.56 87 SER A O 1
ATOM 672 N N . MET A 1 88 ? -11.285 0.190 6.674 1.00 92.75 88 MET A N 1
ATOM 673 C CA . MET A 1 88 ? -10.017 0.546 7.307 1.00 92.75 88 MET A CA 1
ATOM 674 C C . MET A 1 88 ? -10.159 0.596 8.833 1.00 92.75 88 MET A C 1
ATOM 676 O O . MET A 1 88 ? -9.288 0.143 9.569 1.00 92.75 88 MET A O 1
ATOM 680 N N . ALA A 1 89 ? -11.320 1.036 9.329 1.00 91.12 89 ALA A N 1
ATOM 681 C CA . ALA A 1 89 ? -11.616 1.113 10.760 1.00 91.12 89 ALA A CA 1
ATOM 682 C C . ALA A 1 89 ? -11.592 -0.248 11.489 1.00 91.12 89 ALA A C 1
ATOM 684 O O . ALA A 1 89 ? -11.449 -0.285 12.718 1.00 91.12 89 ALA A O 1
ATOM 685 N N . ARG A 1 90 ? -11.751 -1.362 10.757 1.00 91.44 90 ARG A N 1
ATOM 686 C CA . ARG A 1 90 ? -11.695 -2.727 11.310 1.00 91.44 90 ARG A CA 1
ATOM 687 C C . ARG A 1 90 ? -10.275 -3.273 11.413 1.00 91.44 9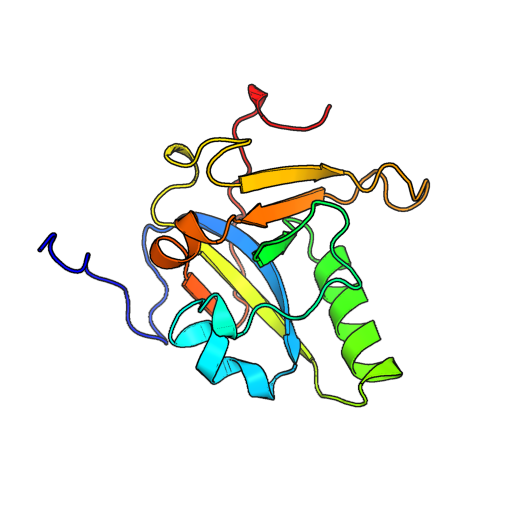0 ARG A C 1
ATOM 689 O O . ARG A 1 90 ? -10.065 -4.209 12.189 1.00 91.44 90 ARG A O 1
ATOM 696 N N . LEU A 1 91 ? -9.335 -2.705 10.662 1.00 93.50 91 LEU A N 1
ATOM 697 C CA . LEU A 1 91 ? -7.931 -3.072 10.749 1.00 93.50 91 LEU A CA 1
ATOM 698 C C . LEU A 1 91 ? -7.313 -2.479 12.025 1.00 93.50 91 LEU A C 1
ATOM 700 O O . LEU A 1 91 ? -7.783 -1.475 12.574 1.00 93.50 91 LEU A O 1
ATOM 704 N N . LYS A 1 92 ? -6.286 -3.146 12.542 1.00 93.56 92 LYS A N 1
ATOM 705 C CA . LYS A 1 92 ? -5.561 -2.771 13.757 1.00 93.56 92 LYS A CA 1
ATOM 706 C C . LYS A 1 92 ? -4.090 -2.522 13.447 1.00 93.56 92 LYS A C 1
ATOM 708 O O . LYS A 1 92 ? -3.407 -3.430 12.972 1.00 93.56 92 LYS A O 1
ATOM 713 N N . LEU A 1 93 ? -3.608 -1.329 13.789 1.00 91.56 93 LEU A N 1
ATOM 714 C CA . LEU A 1 93 ? -2.188 -0.987 13.728 1.00 91.56 93 LEU A CA 1
ATOM 715 C C . LEU A 1 93 ? -1.340 -1.992 14.537 1.00 91.56 93 LEU A C 1
ATOM 717 O O . LEU A 1 93 ? -1.748 -2.416 15.621 1.00 91.56 93 LEU A O 1
ATOM 721 N N . GLY A 1 94 ? -0.189 -2.394 13.998 1.00 89.31 94 GLY A N 1
ATOM 722 C CA . GLY A 1 94 ? 0.763 -3.342 14.589 1.00 89.31 94 GLY A CA 1
ATOM 723 C C . GLY A 1 94 ? 0.347 -4.817 14.513 1.00 89.31 94 GLY A C 1
ATOM 724 O O . GLY A 1 94 ? 1.155 -5.695 14.806 1.00 89.31 94 GLY A O 1
ATOM 725 N N . ARG A 1 95 ? -0.901 -5.113 14.121 1.00 91.88 95 ARG A N 1
ATOM 726 C CA . ARG A 1 95 ? -1.386 -6.485 13.881 1.00 91.88 95 ARG A CA 1
ATOM 727 C C . ARG A 1 95 ? -1.680 -6.726 12.408 1.00 91.88 95 ARG A C 1
ATOM 729 O O . ARG A 1 95 ? -1.209 -7.695 11.835 1.00 91.88 95 ARG A O 1
ATOM 736 N N . ASP A 1 96 ? -2.510 -5.862 11.837 1.00 93.81 96 ASP A N 1
ATOM 737 C CA . ASP A 1 96 ? -3.040 -6.001 10.482 1.00 93.81 96 ASP A CA 1
ATOM 738 C C . ASP A 1 96 ? -2.208 -5.182 9.486 1.00 93.81 96 ASP A C 1
ATOM 740 O O . ASP A 1 96 ? -1.984 -5.589 8.347 1.00 93.81 96 ASP A O 1
ATOM 744 N N . TYR A 1 97 ? -1.723 -4.025 9.928 1.00 93.50 97 TYR A N 1
ATOM 745 C CA . TYR A 1 97 ? -0.851 -3.167 9.146 1.00 93.50 97 TYR A CA 1
ATOM 746 C C . TYR A 1 97 ? 0.085 -2.375 10.052 1.00 93.50 97 TYR A C 1
ATOM 748 O O . TYR A 1 97 ? -0.215 -2.161 11.228 1.00 93.50 97 TYR A O 1
ATOM 756 N N . ASP A 1 98 ? 1.166 -1.876 9.473 1.00 91.62 98 ASP A N 1
ATOM 757 C CA . ASP A 1 98 ? 1.997 -0.829 10.055 1.00 91.62 98 ASP A CA 1
ATOM 758 C C . ASP A 1 98 ? 1.860 0.450 9.243 1.00 91.62 98 ASP A C 1
ATOM 760 O O . ASP A 1 98 ? 1.577 0.405 8.046 1.00 91.62 98 ASP A O 1
ATOM 764 N N . PHE A 1 99 ? 2.015 1.590 9.908 1.00 89.88 99 PHE A N 1
ATOM 765 C CA . PHE A 1 99 ? 1.913 2.904 9.290 1.00 89.88 99 PHE A CA 1
ATOM 766 C C . PHE A 1 99 ? 3.000 3.806 9.851 1.00 89.88 99 PHE A C 1
ATOM 768 O O . PHE A 1 99 ? 3.070 4.008 11.062 1.00 89.88 99 PHE A O 1
ATOM 775 N N . SER A 1 100 ? 3.867 4.309 8.980 1.00 85.88 100 SER A N 1
ATOM 776 C CA . SER A 1 100 ? 5.041 5.071 9.396 1.00 85.88 100 SER A CA 1
ATOM 777 C C . SER A 1 100 ? 5.408 6.136 8.373 1.00 85.88 100 SER A C 1
ATOM 779 O O . SER A 1 100 ? 4.987 6.089 7.219 1.00 85.88 100 SER A O 1
ATOM 781 N N . GLN A 1 101 ? 6.230 7.083 8.815 1.00 82.50 101 GLN A N 1
ATOM 782 C CA . GLN A 1 101 ? 6.956 8.002 7.946 1.00 82.50 101 GLN A CA 1
ATOM 783 C C . GLN A 1 101 ? 8.319 7.416 7.567 1.00 82.50 101 GLN A C 1
ATOM 785 O O . GLN A 1 101 ? 8.895 6.615 8.313 1.00 82.50 101 GLN A O 1
ATOM 790 N N . PHE A 1 102 ? 8.887 7.894 6.460 1.00 71.19 102 PHE A N 1
ATOM 791 C CA . PHE A 1 102 ? 10.301 7.683 6.140 1.00 71.19 102 PHE A CA 1
ATOM 792 C C . PHE A 1 102 ? 11.196 8.557 7.035 1.00 71.19 102 PHE A C 1
ATOM 794 O O . PHE A 1 102 ? 11.632 9.644 6.651 1.00 71.19 102 PHE A O 1
ATOM 801 N N . LEU A 1 103 ? 11.471 8.093 8.257 1.00 59.84 103 LEU A N 1
ATOM 802 C CA . LEU A 1 103 ? 12.248 8.849 9.252 1.00 59.84 103 LEU A CA 1
ATOM 803 C C . LEU A 1 103 ? 13.720 9.057 8.846 1.00 59.84 103 LEU A C 1
ATOM 805 O O . LEU A 1 103 ? 14.295 10.116 9.130 1.00 59.84 103 LEU A O 1
ATOM 809 N N . ASP A 1 104 ? 14.296 8.084 8.135 1.00 59.09 104 ASP A N 1
ATOM 810 C CA . ASP A 1 104 ? 15.725 8.034 7.793 1.00 59.09 104 ASP A CA 1
ATOM 811 C C . ASP A 1 104 ? 16.108 8.897 6.581 1.00 59.09 104 ASP A C 1
ATOM 813 O O . ASP A 1 104 ? 17.291 9.093 6.299 1.00 59.09 104 ASP A O 1
ATOM 817 N N . MET A 1 105 ? 15.126 9.466 5.874 1.00 64.06 105 MET A N 1
ATOM 818 C CA . MET A 1 105 ? 15.355 10.369 4.747 1.00 64.06 105 MET A CA 1
ATOM 819 C C . MET A 1 105 ? 14.771 11.751 5.066 1.00 64.06 105 MET A C 1
ATOM 821 O O . MET A 1 105 ? 13.568 11.955 4.913 1.00 64.06 105 MET A O 1
ATOM 825 N N . PRO A 1 106 ? 15.593 12.740 5.480 1.00 62.97 106 PRO A N 1
ATOM 826 C CA . PRO A 1 106 ? 15.120 14.066 5.894 1.00 62.97 106 PRO A CA 1
ATOM 827 C C . PRO A 1 106 ? 14.211 14.767 4.876 1.00 62.97 106 PRO A C 1
ATOM 829 O O . PRO A 1 106 ? 13.301 15.493 5.261 1.00 62.97 106 PRO A O 1
ATOM 832 N N . THR A 1 107 ? 14.424 14.520 3.581 1.00 65.38 107 THR A N 1
ATOM 833 C CA . THR A 1 107 ? 13.630 15.073 2.472 1.00 65.38 107 THR A CA 1
ATOM 834 C C . THR A 1 107 ? 12.331 14.312 2.187 1.00 65.38 107 THR A C 1
ATOM 836 O O . THR A 1 107 ? 11.562 14.739 1.331 1.00 65.38 107 THR A O 1
ATOM 839 N N . GLN A 1 108 ? 12.088 13.193 2.871 1.00 66.62 108 GLN A N 1
ATOM 840 C CA . GLN A 1 108 ? 10.928 12.313 2.690 1.00 66.62 108 GLN A CA 1
ATOM 841 C C . GLN A 1 108 ? 10.153 12.093 3.994 1.00 66.62 108 GLN A C 1
ATOM 843 O O . GLN A 1 108 ? 9.252 11.267 4.040 1.00 66.62 108 GLN A O 1
ATOM 848 N N . ARG A 1 109 ? 10.444 12.854 5.057 1.00 69.94 109 ARG A N 1
ATOM 849 C CA . ARG A 1 109 ? 9.731 12.736 6.344 1.00 69.94 109 ARG A CA 1
ATOM 850 C C . ARG A 1 109 ? 8.232 13.016 6.248 1.00 69.94 109 ARG A C 1
ATOM 852 O O . ARG A 1 109 ? 7.473 12.582 7.100 1.00 69.94 109 ARG A O 1
ATOM 859 N N . ASN A 1 110 ? 7.803 13.737 5.218 1.00 71.38 110 ASN A N 1
ATOM 860 C CA . ASN A 1 110 ? 6.394 13.977 4.923 1.00 71.38 110 ASN A CA 1
ATOM 861 C C . ASN A 1 110 ? 5.723 12.830 4.149 1.00 71.38 110 ASN A C 1
ATOM 863 O O . ASN A 1 110 ? 4.536 12.929 3.865 1.00 71.38 110 ASN A O 1
ATOM 867 N N . GLN A 1 111 ? 6.471 11.794 3.768 1.00 82.25 111 GLN A N 1
ATOM 868 C CA . GLN A 1 111 ? 5.969 10.656 3.009 1.00 82.25 111 GLN A CA 1
ATOM 869 C C . GLN A 1 111 ? 5.577 9.541 3.966 1.00 82.25 111 GLN A C 1
ATOM 871 O O . GLN A 1 111 ? 6.363 9.171 4.845 1.00 82.25 111 GLN A O 1
ATOM 876 N N . MET A 1 112 ? 4.366 9.018 3.789 1.00 87.12 112 MET A N 1
ATOM 877 C CA . MET A 1 112 ? 3.829 7.959 4.627 1.00 87.12 112 MET A CA 1
ATOM 878 C C . MET A 1 112 ? 3.750 6.645 3.851 1.00 87.12 112 MET A C 1
ATOM 880 O O . MET A 1 112 ? 3.454 6.612 2.659 1.00 87.12 112 MET A O 1
ATOM 884 N N . GLU A 1 113 ? 3.980 5.539 4.549 1.00 89.31 113 GLU A N 1
ATOM 885 C CA . GLU A 1 113 ? 3.789 4.194 4.017 1.00 89.31 113 GLU A CA 1
ATOM 886 C C . GLU A 1 113 ? 2.938 3.359 4.958 1.00 89.31 113 GLU A C 1
ATOM 888 O O . GLU A 1 113 ? 3.089 3.400 6.181 1.00 89.31 113 GLU A O 1
ATOM 893 N N . ILE A 1 114 ? 2.050 2.580 4.350 1.00 91.94 114 ILE A N 1
ATOM 894 C CA . ILE A 1 114 ? 1.252 1.544 4.981 1.00 91.94 114 ILE A CA 1
ATOM 895 C C . ILE A 1 114 ? 1.787 0.197 4.505 1.00 91.94 114 ILE A C 1
ATOM 897 O O . ILE A 1 114 ? 1.887 -0.048 3.302 1.00 91.94 114 ILE A O 1
ATOM 901 N N . VAL A 1 115 ? 2.069 -0.702 5.442 1.00 92.31 115 VAL A N 1
ATOM 902 C CA . VAL A 1 115 ? 2.454 -2.083 5.138 1.00 92.31 115 VAL A CA 1
ATOM 903 C C . VAL A 1 115 ? 1.400 -3.020 5.673 1.00 92.31 115 VAL A C 1
ATOM 905 O O . VAL A 1 115 ? 1.273 -3.196 6.880 1.00 92.31 115 VAL A O 1
ATOM 908 N N . PHE A 1 116 ? 0.644 -3.630 4.768 1.00 93.12 116 PHE A N 1
ATOM 909 C CA . PHE A 1 116 ? -0.352 -4.636 5.109 1.00 93.12 116 PHE A CA 1
ATOM 910 C C . PHE A 1 116 ? 0.336 -5.972 5.357 1.00 93.12 116 PHE A C 1
ATOM 912 O O . PHE A 1 116 ? 1.085 -6.461 4.507 1.00 93.12 116 PHE A O 1
ATOM 919 N N . ARG A 1 117 ? 0.088 -6.570 6.522 1.00 91.81 117 ARG A N 1
ATOM 920 C CA . ARG A 1 117 ? 0.668 -7.865 6.885 1.00 91.81 117 ARG A CA 1
ATOM 921 C C . ARG A 1 117 ? 0.039 -8.976 6.055 1.00 91.81 117 ARG A C 1
ATOM 923 O O . ARG A 1 117 ? -1.118 -8.878 5.640 1.00 91.81 117 ARG A O 1
ATOM 930 N N . THR A 1 118 ? 0.794 -10.037 5.818 1.00 90.12 118 THR A N 1
ATOM 931 C CA . THR A 1 118 ? 0.410 -11.180 4.983 1.00 90.12 118 THR A CA 1
ATOM 932 C C . THR A 1 118 ? -0.944 -11.775 5.389 1.00 90.12 118 THR A C 1
ATOM 934 O O . THR A 1 118 ? -1.775 -12.107 4.544 1.00 90.12 118 THR A O 1
ATOM 937 N N . GLU A 1 119 ? -1.219 -11.818 6.692 1.00 89.50 119 GLU A N 1
ATOM 938 C CA . GLU A 1 119 ? -2.471 -12.284 7.285 1.00 89.50 119 GLU A CA 1
ATOM 939 C C . GLU A 1 119 ? -3.676 -11.447 6.859 1.00 89.50 119 GLU A C 1
ATOM 941 O O . GLU A 1 119 ? -4.800 -11.893 7.028 1.00 89.50 119 GLU A O 1
ATOM 946 N N . THR A 1 120 ? -3.487 -10.253 6.304 1.00 91.19 120 THR A N 1
ATOM 947 C CA . THR A 1 120 ? -4.577 -9.367 5.874 1.00 91.19 120 THR A CA 1
ATOM 948 C C . THR A 1 120 ? -4.813 -9.364 4.379 1.00 91.19 120 THR A C 1
ATOM 950 O O . THR A 1 120 ? -5.800 -8.786 3.938 1.00 91.19 120 THR A O 1
ATOM 953 N N . TYR A 1 121 ? -3.988 -10.046 3.582 1.00 91.25 121 TYR A N 1
ATOM 954 C CA . TYR A 1 121 ? -4.094 -10.042 2.117 1.00 91.25 121 TYR A CA 1
ATOM 955 C C . TYR A 1 121 ? -5.487 -10.440 1.622 1.00 91.25 121 TYR A C 1
ATOM 957 O O . TYR A 1 121 ? -6.007 -9.876 0.663 1.00 91.25 121 TYR A O 1
ATOM 965 N N . TYR A 1 122 ? -6.148 -11.349 2.340 1.00 88.06 122 TYR A N 1
ATOM 966 C CA . TYR A 1 122 ? -7.505 -11.804 2.047 1.00 88.06 122 TYR A CA 1
ATOM 967 C C . TYR A 1 122 ? -8.595 -10.720 2.249 1.00 88.06 122 TYR A C 1
ATOM 969 O O . TYR A 1 122 ? -9.744 -10.922 1.839 1.00 88.06 122 TYR A O 1
ATOM 977 N N . LEU A 1 123 ? -8.256 -9.603 2.898 1.00 90.69 123 LEU A N 1
ATOM 978 C CA . LEU A 1 123 ? -9.089 -8.417 3.125 1.00 90.69 123 LEU A CA 1
ATOM 979 C C . LEU A 1 123 ? -8.765 -7.272 2.156 1.00 90.69 123 LEU A C 1
ATOM 981 O O . LEU A 1 123 ? -9.427 -6.232 2.218 1.00 90.69 123 LEU A O 1
ATOM 985 N N . MET A 1 124 ? -7.759 -7.449 1.299 1.00 92.12 124 MET A N 1
ATOM 986 C CA . MET A 1 124 ? -7.269 -6.425 0.388 1.00 92.12 124 MET A CA 1
ATOM 987 C C . MET A 1 124 ? -7.754 -6.681 -1.036 1.00 92.12 124 MET A C 1
ATOM 989 O O . MET A 1 124 ? -7.923 -7.822 -1.466 1.00 92.12 124 MET A O 1
ATOM 993 N N . ALA A 1 125 ? -7.939 -5.604 -1.789 1.00 91.69 125 ALA A N 1
ATOM 994 C CA . ALA A 1 125 ? -8.151 -5.651 -3.227 1.00 91.69 125 ALA A CA 1
ATOM 995 C C . ALA A 1 125 ? -7.261 -4.613 -3.913 1.00 91.69 125 ALA A C 1
ATOM 997 O O . ALA A 1 125 ? -7.210 -3.459 -3.493 1.00 91.69 125 ALA A O 1
ATOM 998 N N . VAL A 1 126 ? -6.581 -5.016 -4.985 1.00 91.31 126 VAL A N 1
ATOM 999 C CA . VAL A 1 126 ? -5.773 -4.124 -5.824 1.00 91.31 126 VAL A CA 1
ATOM 1000 C C . VAL A 1 126 ? -6.481 -3.944 -7.160 1.00 91.31 126 VAL A C 1
ATOM 1002 O O . VAL A 1 126 ? -6.962 -4.913 -7.753 1.00 91.31 126 VAL A O 1
ATOM 1005 N N . ARG A 1 127 ? -6.602 -2.703 -7.627 1.00 89.88 127 ARG A N 1
ATOM 1006 C CA . ARG A 1 127 ? -7.247 -2.350 -8.901 1.00 89.88 127 ARG A CA 1
ATOM 1007 C C . ARG A 1 127 ? -6.394 -1.332 -9.645 1.00 89.88 127 ARG A C 1
ATOM 1009 O O . ARG A 1 127 ? -5.582 -0.645 -9.031 1.00 89.88 127 ARG A O 1
ATOM 1016 N N . GLN A 1 128 ? -6.581 -1.213 -10.958 1.00 87.81 128 GLN A N 1
ATOM 1017 C CA . GLN A 1 128 ? -5.981 -0.107 -11.711 1.00 87.81 128 GLN A CA 1
ATOM 1018 C C . GLN A 1 128 ? -6.325 1.235 -11.058 1.00 87.81 128 GLN A C 1
ATOM 1020 O O . GLN A 1 128 ? -7.423 1.387 -10.513 1.00 87.81 128 GLN A O 1
ATOM 1025 N N . VAL A 1 129 ? -5.376 2.177 -11.090 1.00 82.75 129 VAL A N 1
ATOM 1026 C CA . VAL A 1 129 ? -5.532 3.466 -10.414 1.00 82.75 129 VAL A CA 1
ATOM 1027 C C . VAL A 1 129 ? -6.821 4.162 -10.837 1.00 82.75 129 VAL A C 1
ATOM 1029 O O . VAL A 1 129 ? -7.145 4.285 -12.019 1.00 82.75 129 VAL A O 1
ATOM 1032 N N . ARG A 1 130 ? -7.565 4.633 -9.840 1.00 76.81 130 ARG A N 1
ATOM 1033 C CA . ARG A 1 130 ? -8.724 5.504 -10.025 1.00 76.81 130 ARG A CA 1
ATOM 1034 C C . ARG A 1 130 ? -8.650 6.656 -9.039 1.00 76.81 130 ARG A C 1
ATOM 1036 O O . ARG A 1 130 ? -8.172 6.492 -7.918 1.00 76.81 130 ARG A O 1
ATOM 1043 N N . SER A 1 131 ? -9.156 7.814 -9.456 1.00 75.00 131 SER A N 1
ATOM 1044 C CA . SER A 1 131 ? -9.348 8.956 -8.565 1.00 75.00 131 SER A CA 1
ATOM 1045 C C . SER A 1 131 ? -10.306 8.577 -7.437 1.00 75.00 131 SER A C 1
ATOM 1047 O O . SER A 1 131 ? -11.382 8.033 -7.691 1.00 75.00 131 SER A O 1
ATOM 1049 N N . GLY A 1 132 ? -9.941 8.898 -6.204 1.00 81.00 132 GLY A N 1
ATOM 1050 C CA . GLY A 1 132 ? -10.752 8.600 -5.035 1.00 81.00 132 GLY A CA 1
ATOM 1051 C C . GLY A 1 132 ? -10.167 9.242 -3.790 1.00 81.00 132 GLY A C 1
ATOM 1052 O O . GLY A 1 132 ? -9.004 9.645 -3.765 1.00 81.00 132 GLY A O 1
ATOM 1053 N N . ARG A 1 133 ? -10.991 9.354 -2.750 1.00 88.06 133 ARG A N 1
ATOM 1054 C CA . ARG A 1 133 ? -10.518 9.775 -1.435 1.00 88.06 133 ARG A CA 1
ATOM 1055 C C . ARG A 1 133 ? -9.819 8.598 -0.766 1.00 88.06 133 ARG A C 1
ATOM 1057 O O . ARG A 1 133 ? -10.422 7.538 -0.628 1.00 88.06 133 ARG A O 1
ATOM 1064 N N . ILE A 1 134 ? -8.600 8.827 -0.291 1.00 91.69 134 ILE A N 1
ATOM 1065 C CA . ILE A 1 134 ? -7.885 7.863 0.540 1.00 91.69 134 ILE A CA 1
ATOM 1066 C C . ILE A 1 134 ? -8.372 7.974 1.987 1.00 91.69 134 ILE A C 1
ATOM 1068 O O . ILE A 1 134 ? -8.529 9.068 2.540 1.00 91.69 134 ILE A O 1
ATOM 1072 N N . VAL A 1 135 ? -8.659 6.823 2.581 1.00 92.94 135 VAL A N 1
ATOM 1073 C CA . VAL A 1 135 ? -9.076 6.649 3.967 1.00 92.94 135 VAL A CA 1
ATOM 1074 C C . VAL A 1 135 ? -7.842 6.284 4.776 1.00 92.94 135 VAL A C 1
ATOM 1076 O O . VAL A 1 135 ? -7.291 5.194 4.646 1.00 92.94 135 VAL A O 1
ATOM 1079 N N . LEU A 1 136 ? -7.405 7.228 5.602 1.00 90.25 136 LEU A N 1
ATOM 1080 C CA . LEU A 1 136 ? -6.241 7.061 6.463 1.00 90.25 136 LEU A CA 1
ATOM 1081 C C . LEU A 1 136 ? -6.578 6.233 7.718 1.00 90.25 136 LEU A C 1
ATOM 1083 O O . LEU A 1 136 ? -7.749 6.156 8.112 1.00 90.25 136 LEU A O 1
ATOM 1087 N N . PRO A 1 137 ? -5.555 5.664 8.385 1.00 87.62 137 PRO A N 1
ATOM 1088 C CA . PRO A 1 137 ? -5.651 5.200 9.768 1.00 87.62 137 PRO A CA 1
ATOM 1089 C C . PRO A 1 137 ? -6.321 6.212 10.703 1.00 87.62 137 PRO A C 1
ATOM 1091 O O . PRO A 1 137 ? -6.372 7.415 10.427 1.00 87.62 137 PRO A O 1
ATOM 1094 N N . ARG A 1 138 ? -6.818 5.739 11.853 1.00 86.00 138 ARG A N 1
ATOM 1095 C CA . ARG A 1 138 ? -7.423 6.634 12.850 1.00 86.00 138 ARG A CA 1
ATOM 1096 C C . ARG A 1 138 ? -6.389 7.655 13.312 1.00 86.00 138 ARG A C 1
ATOM 1098 O O . ARG A 1 138 ? -5.205 7.352 13.392 1.00 86.00 138 ARG A O 1
ATOM 1105 N N . SER A 1 139 ? -6.841 8.838 13.722 1.00 81.81 139 SER A N 1
ATOM 1106 C CA . SER A 1 139 ? -5.933 9.894 14.188 1.00 81.81 139 SER A CA 1
ATOM 1107 C C . SER A 1 139 ? -5.043 9.467 15.352 1.00 81.81 139 SER A C 1
ATOM 1109 O O . SER A 1 139 ? -3.962 9.993 15.469 1.00 81.81 139 SER A O 1
ATOM 1111 N N . LYS A 1 140 ? -5.437 8.507 16.196 1.00 81.44 140 LYS A N 1
ATOM 1112 C CA . LYS A 1 140 ? -4.577 7.958 17.266 1.00 81.44 140 LYS A CA 1
ATOM 1113 C C . LYS A 1 140 ? -3.533 6.929 16.794 1.00 81.44 140 LYS A C 1
ATOM 1115 O O . LYS A 1 140 ? -2.778 6.420 17.609 1.00 81.44 140 LYS A O 1
ATOM 1120 N N . GLU A 1 141 ? -3.580 6.552 15.520 1.00 80.81 141 GLU A N 1
ATOM 1121 C CA . GLU A 1 141 ? -2.709 5.564 14.869 1.00 80.81 141 GLU A CA 1
ATOM 1122 C C . GLU A 1 141 ? -1.742 6.220 13.879 1.00 80.81 141 GLU A C 1
ATOM 1124 O O . GLU A 1 141 ? -0.936 5.519 13.273 1.00 80.81 141 GLU A O 1
ATOM 1129 N N . ALA A 1 142 ? -1.841 7.537 13.669 1.00 73.38 142 ALA A N 1
ATOM 1130 C CA . ALA A 1 142 ? -0.914 8.236 12.796 1.00 73.38 142 ALA A CA 1
ATOM 1131 C C . ALA A 1 142 ? 0.444 8.458 13.500 1.00 73.38 142 ALA A C 1
ATOM 1133 O O . ALA A 1 142 ? 0.486 8.648 14.715 1.00 73.38 142 ALA A O 1
ATOM 1134 N N . PRO A 1 143 ? 1.556 8.420 12.751 1.00 64.81 143 PRO A N 1
ATOM 1135 C CA . PRO A 1 143 ? 2.886 8.710 13.267 1.00 64.81 143 PRO A CA 1
ATOM 1136 C C . PRO A 1 143 ? 3.062 10.235 13.359 1.00 64.81 143 PRO A C 1
ATOM 1138 O O . PRO A 1 143 ? 3.392 10.874 12.361 1.00 64.81 143 PRO A O 1
ATOM 1141 N N . PHE A 1 144 ? 2.786 10.839 14.515 1.00 60.19 144 PHE A N 1
ATOM 1142 C CA . PHE A 1 144 ? 3.059 12.258 14.803 1.00 60.19 144 PHE A CA 1
ATOM 1143 C C . PHE A 1 144 ? 3.913 12.412 16.055 1.00 60.19 144 PHE A C 1
ATOM 1145 O O . PHE A 1 144 ? 3.729 11.613 17.002 1.00 60.19 144 PHE A O 1
#

pLDDT: mean 81.4, std 14.94, range [34.66, 94.94]

Radius of gyration: 14.74 Å; chains: 1; bounding box: 35×39×35 Å